Protein AF-A0AAC9IUP9-F1 (afdb_monomer)

pLDDT: mean 83.65, std 12.11, range [39.47, 97.06]

Secondary structure (DSSP, 8-state):
----PPPPP------HHHHHHHHHHHHHTT--HHHHHHHHHHHHHT-----HHHHHHHH-TT-----HHHHHHHHTT-

Solvent-accessible surface area (backbone atoms only — not comparable to full-atom values): 5110 Å² total; per-residue (Å²): 129,89,84,74,76,87,79,83,89,81,88,81,90,68,58,69,69,59,47,54,52,50,44,54,52,13,57,76,67,78,41,53,53,67,59,46,49,52,55,51,50,34,63,74,68,65,62,78,78,74,52,70,69,54,49,48,59,68,64,46,86,80,74,77,90,71,54,76,68,57,49,51,58,52,60,77,71,109

Foldseek 3Di:
DPPDDDDDDDDDDDDPVVLVVLCVVCVVVVHDSVVSVVVVVCVVVVPDDDDPVRVVVVVPPPDDDDDPVVVVVVVVVD

Structure (mmCIF, N/CA/C/O backbone):
data_AF-A0AAC9IUP9-F1
#
_entry.id   AF-A0AAC9IUP9-F1
#
loop_
_atom_site.group_PDB
_atom_site.id
_atom_site.type_symbol
_atom_site.label_atom_id
_atom_site.label_alt_id
_atom_site.label_comp_id
_atom_site.label_asym_id
_atom_site.label_entity_id
_atom_site.label_seq_id
_atom_site.pdbx_PDB_ins_code
_atom_site.Cartn_x
_atom_site.Cartn_y
_atom_site.Cartn_z
_atom_site.occupancy
_atom_site.B_iso_or_equiv
_atom_site.auth_seq_id
_atom_site.auth_comp_id
_atom_site.auth_asym_id
_atom_site.auth_atom_id
_atom_site.pdbx_PDB_model_num
ATOM 1 N N . MET A 1 1 ? 5.178 13.712 19.198 1.00 39.47 1 MET A N 1
ATOM 2 C CA . MET A 1 1 ? 5.712 12.334 19.114 1.00 39.47 1 MET A CA 1
ATOM 3 C C . MET A 1 1 ? 5.952 11.993 17.649 1.00 39.47 1 MET A C 1
ATOM 5 O O . MET A 1 1 ? 5.093 12.301 16.836 1.00 39.47 1 MET A O 1
ATOM 9 N N . SER A 1 2 ? 7.113 11.440 17.287 1.00 40.97 2 SER A N 1
ATOM 10 C CA . SER A 1 2 ? 7.399 11.028 15.901 1.00 40.97 2 SER A CA 1
ATOM 11 C C . SER A 1 2 ? 6.648 9.727 15.598 1.00 40.97 2 SER A C 1
ATOM 13 O O . SER A 1 2 ? 6.992 8.678 16.130 1.00 40.97 2 SER A O 1
ATOM 15 N N . THR A 1 3 ? 5.588 9.796 14.794 1.00 53.06 3 THR A N 1
ATOM 16 C CA . THR A 1 3 ? 4.625 8.704 14.537 1.00 53.06 3 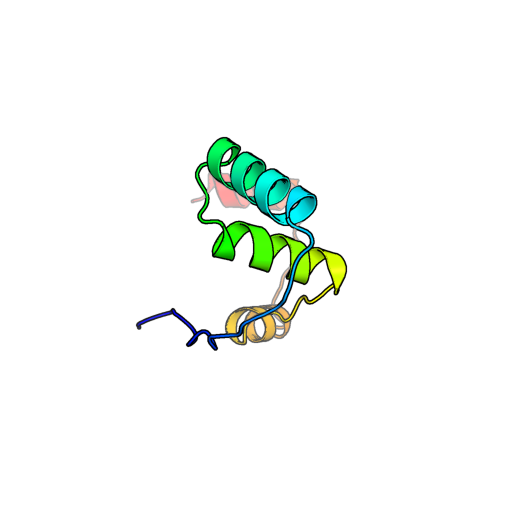THR A CA 1
ATOM 17 C C . THR A 1 3 ? 5.060 7.714 13.447 1.00 53.06 3 THR A C 1
ATOM 19 O O . THR A 1 3 ? 4.289 6.837 13.056 1.00 53.06 3 THR A O 1
ATOM 22 N N . LYS A 1 4 ? 6.289 7.812 12.920 1.00 58.94 4 LYS A N 1
ATOM 23 C CA . LYS A 1 4 ? 6.774 6.888 11.882 1.00 58.94 4 LYS A CA 1
ATOM 24 C C . LYS A 1 4 ? 7.361 5.624 12.509 1.00 58.94 4 LYS A C 1
ATOM 26 O O . LYS A 1 4 ? 8.497 5.637 12.977 1.00 58.94 4 LYS A O 1
ATOM 31 N N . LYS A 1 5 ? 6.614 4.514 12.443 1.00 69.75 5 LYS A N 1
ATOM 32 C CA . LYS A 1 5 ? 7.171 3.171 12.676 1.00 69.75 5 LYS A CA 1
ATOM 33 C C . LYS A 1 5 ? 8.371 2.943 11.730 1.00 69.75 5 LYS A C 1
ATOM 35 O O . LYS A 1 5 ? 8.276 3.294 10.548 1.00 69.75 5 LYS A O 1
ATOM 40 N N . PRO A 1 6 ? 9.493 2.380 12.213 1.00 78.44 6 PRO A N 1
ATOM 41 C CA . PRO A 1 6 ? 10.657 2.112 11.376 1.00 78.44 6 PRO A CA 1
ATOM 42 C C . PRO A 1 6 ? 10.309 1.079 10.297 1.00 78.44 6 PRO A C 1
ATOM 44 O O . PRO A 1 6 ? 9.731 0.034 10.591 1.00 78.44 6 PRO A O 1
ATOM 47 N N . LYS A 1 7 ? 10.661 1.370 9.039 1.00 80.88 7 LYS A N 1
ATOM 48 C CA . LYS A 1 7 ? 10.471 0.442 7.915 1.00 80.88 7 LYS A CA 1
ATOM 49 C C . LYS A 1 7 ? 11.718 -0.410 7.723 1.00 80.88 7 LYS A C 1
ATOM 51 O O . LYS A 1 7 ? 12.832 0.111 7.746 1.00 80.88 7 LYS A O 1
ATOM 56 N N . LYS A 1 8 ? 11.532 -1.708 7.486 1.00 84.94 8 LYS A N 1
ATOM 57 C CA . LYS A 1 8 ? 12.625 -2.619 7.134 1.00 84.94 8 LYS A CA 1
ATOM 58 C C . LYS A 1 8 ? 12.858 -2.577 5.624 1.00 84.94 8 LYS A C 1
ATOM 60 O O . LYS A 1 8 ? 11.924 -2.782 4.854 1.00 84.94 8 LYS A O 1
ATOM 65 N N . ALA A 1 9 ? 14.096 -2.322 5.206 1.00 83.75 9 ALA A N 1
ATOM 66 C CA . ALA A 1 9 ? 14.478 -2.446 3.805 1.00 83.75 9 ALA A CA 1
ATOM 67 C C . ALA A 1 9 ? 14.532 -3.930 3.410 1.00 83.75 9 ALA A C 1
ATOM 69 O O . ALA A 1 9 ? 15.070 -4.759 4.145 1.00 83.75 9 ALA A O 1
ATOM 70 N N . GLY A 1 10 ? 13.975 -4.255 2.248 1.00 82.50 10 GLY A N 1
ATOM 71 C CA . GLY A 1 10 ? 13.998 -5.593 1.673 1.00 82.50 10 GLY A CA 1
ATOM 72 C C . GLY A 1 10 ? 14.141 -5.507 0.160 1.00 82.50 10 GLY A C 1
ATOM 73 O O . GLY A 1 10 ? 13.680 -4.549 -0.455 1.00 82.50 10 GLY A O 1
ATOM 74 N N . SER A 1 11 ? 14.797 -6.503 -0.430 1.00 85.94 11 SER A N 1
ATOM 75 C CA . SER A 1 11 ? 14.870 -6.674 -1.879 1.00 85.94 11 SER A CA 1
ATOM 76 C C . SER A 1 11 ? 14.043 -7.893 -2.260 1.00 85.94 11 SER A C 1
ATOM 78 O O . SER A 1 11 ? 14.165 -8.948 -1.640 1.00 85.94 11 SER A O 1
ATOM 80 N N . PHE A 1 12 ? 13.190 -7.745 -3.264 1.00 84.94 12 PHE A N 1
ATOM 81 C CA . PHE A 1 12 ? 12.425 -8.832 -3.857 1.00 84.94 12 PHE A CA 1
ATOM 82 C C . PHE A 1 12 ? 12.533 -8.703 -5.374 1.00 84.94 12 PHE A C 1
ATOM 84 O O . PHE A 1 12 ? 12.686 -7.607 -5.917 1.00 84.94 12 PHE A O 1
ATOM 91 N N . ARG A 1 13 ? 12.516 -9.843 -6.059 1.00 90.38 13 ARG A N 1
ATOM 92 C CA . ARG A 1 13 ? 12.614 -9.890 -7.517 1.00 90.38 13 ARG A CA 1
ATOM 93 C C . ARG A 1 13 ? 11.208 -9.856 -8.093 1.00 90.38 13 ARG A C 1
ATOM 95 O O . ARG A 1 13 ? 10.374 -10.667 -7.701 1.00 90.38 13 ARG A O 1
ATOM 102 N N . LEU A 1 14 ? 10.969 -8.928 -9.009 1.00 89.94 14 LEU A N 1
ATOM 103 C CA . LEU A 1 14 ? 9.748 -8.871 -9.802 1.00 89.94 14 LEU A CA 1
ATOM 104 C C . LEU A 1 14 ? 10.065 -9.187 -11.254 1.00 89.94 14 LEU A C 1
ATOM 106 O O . LEU A 1 14 ? 11.167 -8.912 -11.732 1.00 89.94 14 LEU A O 1
ATOM 110 N N . ASP A 1 15 ? 9.064 -9.715 -11.947 1.00 96.12 15 ASP A N 1
ATOM 111 C CA . ASP A 1 15 ? 9.051 -9.678 -13.400 1.00 96.12 15 ASP A CA 1
ATOM 112 C C . ASP A 1 15 ? 9.175 -8.212 -13.888 1.00 96.12 15 ASP A C 1
ATOM 114 O O . ASP A 1 15 ? 8.517 -7.331 -13.317 1.00 96.12 15 ASP A O 1
ATOM 118 N N . PRO A 1 16 ? 9.997 -7.918 -14.913 1.00 95.81 16 PRO A N 1
ATOM 119 C CA . PRO A 1 16 ? 10.184 -6.552 -15.403 1.00 95.81 16 PRO A CA 1
ATOM 120 C C . PRO A 1 16 ? 8.890 -5.880 -15.881 1.00 95.81 16 PRO A C 1
ATOM 122 O O . PRO A 1 16 ? 8.700 -4.685 -15.659 1.00 95.81 16 PRO A O 1
ATOM 125 N N . GLY A 1 17 ? 7.979 -6.634 -16.503 1.00 97.06 17 GLY A N 1
ATOM 126 C CA . GLY A 1 17 ? 6.686 -6.113 -16.944 1.00 97.06 17 GLY A CA 1
ATOM 127 C C . GLY A 1 17 ? 5.810 -5.714 -15.760 1.00 97.06 17 GLY A C 1
ATOM 128 O O . GLY A 1 17 ? 5.214 -4.635 -15.758 1.00 97.06 17 GLY A O 1
ATOM 129 N N . LEU A 1 18 ? 5.797 -6.542 -14.712 1.00 94.50 18 LEU A N 1
ATOM 130 C CA . LEU A 1 18 ? 5.091 -6.233 -13.469 1.00 94.50 18 LEU A CA 1
ATOM 131 C C . LEU A 1 18 ? 5.680 -5.005 -12.759 1.00 94.50 18 LEU A C 1
ATOM 133 O O . LEU A 1 18 ? 4.923 -4.171 -12.263 1.00 94.50 18 LEU A O 1
ATOM 137 N N . TYR A 1 19 ? 7.009 -4.866 -12.731 1.00 95.75 19 TYR A N 1
ATOM 138 C CA . TYR A 1 19 ? 7.666 -3.691 -12.155 1.00 95.75 19 TYR A CA 1
ATOM 139 C C . TYR A 1 19 ? 7.207 -2.402 -12.846 1.00 95.75 19 TYR A C 1
ATOM 141 O O . TYR A 1 19 ? 6.698 -1.495 -12.183 1.00 95.75 19 TYR A O 1
ATOM 149 N N . ASN A 1 20 ? 7.307 -2.364 -14.177 1.00 96.25 20 ASN A N 1
ATOM 150 C CA . ASN A 1 20 ? 6.930 -1.200 -14.980 1.00 96.25 20 ASN A CA 1
ATOM 151 C C . ASN A 1 20 ? 5.448 -0.853 -14.802 1.00 96.25 20 ASN A C 1
ATOM 153 O O . ASN A 1 20 ? 5.086 0.310 -14.637 1.00 96.25 20 ASN A O 1
ATOM 157 N N . HIS A 1 21 ? 4.582 -1.868 -14.764 1.00 95.88 21 HIS A N 1
ATOM 158 C CA . HIS A 1 21 ? 3.157 -1.665 -14.536 1.00 95.88 21 HIS A CA 1
ATOM 159 C C . HIS A 1 21 ? 2.867 -1.006 -13.176 1.00 95.88 21 HIS A C 1
ATOM 161 O O . HIS A 1 21 ? 2.092 -0.049 -13.097 1.00 95.88 21 HIS A O 1
ATOM 167 N N . ILE A 1 22 ? 3.504 -1.483 -12.100 1.00 94.88 22 ILE A N 1
ATOM 168 C CA . ILE A 1 22 ? 3.336 -0.908 -10.756 1.00 94.88 22 ILE A CA 1
ATOM 169 C C . ILE A 1 22 ? 3.902 0.517 -10.703 1.00 94.88 22 ILE A C 1
ATOM 171 O O . ILE A 1 22 ? 3.294 1.388 -10.079 1.00 94.88 22 ILE A O 1
ATOM 175 N N . GLU A 1 23 ? 5.025 0.786 -11.368 1.00 95.19 23 GLU A N 1
ATOM 176 C CA . GLU A 1 23 ? 5.613 2.126 -11.443 1.00 95.19 23 GLU A CA 1
ATOM 177 C C . GLU A 1 23 ? 4.686 3.128 -12.148 1.00 95.19 23 GLU A C 1
ATOM 179 O O . GLU A 1 23 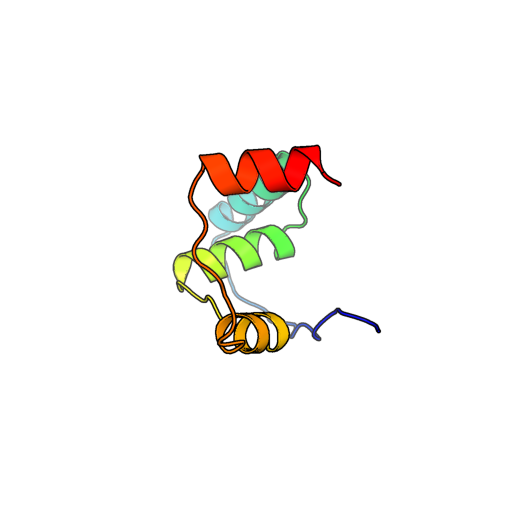? 4.433 4.221 -11.629 1.00 95.19 23 GLU A O 1
ATOM 184 N N . GLU A 1 24 ? 4.092 2.744 -13.280 1.00 96.75 24 GLU A N 1
ATOM 185 C CA . GLU A 1 24 ? 3.105 3.576 -13.970 1.00 96.75 24 GLU A CA 1
ATOM 186 C C . GLU A 1 24 ? 1.878 3.860 -13.102 1.00 96.75 24 GLU A C 1
ATOM 188 O O . GLU A 1 24 ? 1.394 4.997 -13.057 1.00 96.75 24 GLU A O 1
ATOM 193 N N . LEU A 1 25 ? 1.374 2.846 -12.393 1.00 96.31 25 LEU A N 1
ATOM 194 C CA . LEU A 1 25 ? 0.267 3.013 -11.456 1.00 96.31 25 LEU A CA 1
ATOM 195 C C . LEU A 1 25 ? 0.640 3.947 -10.303 1.00 96.31 25 LEU A C 1
ATOM 197 O O .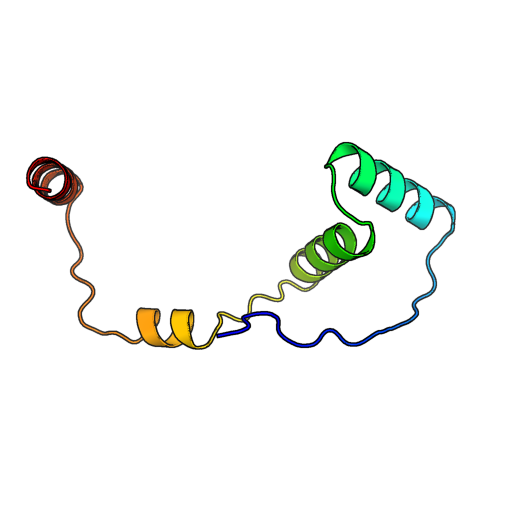 LEU A 1 25 ? -0.169 4.796 -9.923 1.00 96.31 25 LEU A O 1
ATOM 201 N N . ALA A 1 26 ? 1.850 3.829 -9.757 1.00 95.44 26 ALA A N 1
ATOM 202 C CA . ALA A 1 26 ? 2.325 4.691 -8.681 1.00 95.44 26 ALA A CA 1
ATOM 203 C C . ALA A 1 26 ? 2.357 6.154 -9.139 1.00 95.44 26 ALA A C 1
ATOM 205 O O . ALA A 1 26 ? 1.784 7.022 -8.474 1.00 95.44 26 ALA A O 1
ATOM 206 N N . ARG A 1 27 ? 2.902 6.404 -10.337 1.00 94.88 27 ARG A N 1
ATOM 207 C CA . ARG A 1 27 ? 2.940 7.731 -10.961 1.00 94.88 27 ARG A CA 1
ATOM 208 C C . ARG A 1 27 ? 1.542 8.304 -11.190 1.00 94.88 27 ARG A C 1
ATOM 210 O O . ARG A 1 27 ? 1.300 9.448 -10.823 1.00 94.88 27 ARG A O 1
ATOM 217 N N . LYS A 1 28 ? 0.606 7.516 -11.739 1.00 95.50 28 LYS A N 1
ATOM 218 C CA . LYS A 1 28 ? -0.791 7.950 -11.961 1.00 95.50 28 LYS A CA 1
ATOM 219 C C . LYS A 1 28 ? -1.493 8.365 -10.665 1.00 95.50 28 LYS A C 1
ATOM 221 O O . LYS A 1 28 ? -2.341 9.248 -10.690 1.00 95.50 28 LYS A O 1
ATOM 226 N N . ASN A 1 29 ? -1.132 7.747 -9.541 1.00 92.06 29 ASN A N 1
ATOM 227 C CA . ASN A 1 29 ? -1.716 8.031 -8.232 1.00 92.06 29 ASN A CA 1
ATOM 228 C C . ASN A 1 29 ? -0.932 9.075 -7.414 1.00 92.06 29 ASN A C 1
ATOM 230 O O . ASN A 1 29 ? -1.287 9.298 -6.257 1.00 92.06 29 ASN A O 1
ATOM 234 N N . ASN A 1 30 ? 0.124 9.689 -7.967 1.00 94.06 30 ASN A N 1
ATOM 235 C CA . ASN A 1 30 ? 1.049 10.571 -7.240 1.00 94.06 30 ASN A CA 1
ATOM 236 C C . ASN A 1 30 ? 1.617 9.921 -5.959 1.00 94.06 30 ASN A C 1
ATOM 238 O O . ASN A 1 30 ? 1.745 10.562 -4.916 1.00 94.06 30 ASN A O 1
ATOM 242 N N . ARG A 1 31 ? 1.935 8.621 -6.024 1.00 92.81 31 ARG A N 1
ATOM 243 C CA . ARG A 1 31 ? 2.517 7.839 -4.921 1.00 92.81 31 ARG A CA 1
ATOM 244 C C . ARG A 1 31 ? 3.918 7.372 -5.289 1.00 92.81 31 ARG A C 1
ATOM 246 O O . ARG A 1 31 ? 4.219 7.145 -6.456 1.00 92.81 31 ARG A O 1
ATOM 253 N N . SER A 1 32 ? 4.772 7.162 -4.287 1.00 93.56 32 SER A N 1
ATOM 254 C CA . SER A 1 32 ? 6.028 6.442 -4.515 1.00 93.56 32 SER A CA 1
ATOM 255 C C . SER A 1 32 ? 5.750 4.961 -4.779 1.00 93.56 32 SER A C 1
ATOM 257 O O . SER A 1 32 ? 4.795 4.399 -4.233 1.00 93.56 32 SER A O 1
ATOM 259 N N . PHE A 1 33 ? 6.612 4.316 -5.568 1.00 93.44 33 PHE A N 1
ATOM 260 C CA . PHE A 1 33 ? 6.528 2.880 -5.851 1.00 93.44 33 PHE A CA 1
ATOM 261 C C . PHE A 1 33 ? 6.372 2.057 -4.565 1.00 93.44 33 PHE A C 1
ATOM 263 O O . PHE A 1 33 ? 5.432 1.279 -4.429 1.00 93.44 33 PHE A O 1
ATOM 270 N N . ASN A 1 34 ? 7.232 2.314 -3.574 1.00 91.75 34 ASN A N 1
ATOM 271 C CA . ASN A 1 34 ? 7.207 1.613 -2.290 1.00 91.75 34 ASN A CA 1
ATOM 272 C C . ASN A 1 34 ? 5.888 1.811 -1.533 1.00 91.75 34 ASN A C 1
ATOM 274 O O . ASN A 1 34 ? 5.400 0.872 -0.915 1.00 91.75 34 ASN A O 1
ATOM 278 N N . ASN A 1 35 ? 5.297 3.010 -1.579 1.00 91.75 35 ASN A N 1
ATOM 279 C CA . ASN A 1 35 ? 4.027 3.272 -0.904 1.00 91.75 35 ASN A CA 1
ATOM 280 C C . ASN A 1 35 ? 2.854 2.544 -1.573 1.00 91.75 35 ASN A C 1
ATOM 282 O O . ASN A 1 35 ? 1.995 1.989 -0.881 1.00 91.75 35 ASN A O 1
ATOM 286 N N . LEU A 1 36 ? 2.818 2.531 -2.908 1.00 94.50 36 LEU A N 1
ATOM 287 C CA . LEU A 1 36 ? 1.804 1.774 -3.633 1.00 94.50 36 LEU A CA 1
ATOM 288 C C . LEU A 1 36 ? 1.965 0.276 -3.368 1.00 94.50 36 LEU A C 1
ATOM 290 O O . LEU A 1 36 ? 0.991 -0.388 -3.024 1.00 94.50 36 LEU A O 1
ATOM 294 N N . LEU A 1 37 ? 3.190 -0.236 -3.470 1.00 93.00 37 LEU A N 1
ATOM 295 C CA . LEU A 1 37 ? 3.490 -1.641 -3.234 1.00 93.00 37 LEU A CA 1
ATOM 296 C C . LEU A 1 37 ? 3.089 -2.085 -1.824 1.00 93.00 37 LEU A C 1
ATOM 298 O O . LEU A 1 37 ? 2.442 -3.112 -1.676 1.00 93.00 37 LEU A O 1
ATOM 302 N N . GLU A 1 38 ? 3.425 -1.307 -0.798 1.00 90.88 38 GLU A N 1
ATOM 303 C CA . GLU A 1 38 ? 3.029 -1.589 0.586 1.00 90.88 38 GLU A CA 1
ATOM 304 C C . GLU A 1 38 ? 1.503 -1.681 0.717 1.00 90.88 38 GLU A C 1
ATOM 306 O O . GLU A 1 38 ? 0.992 -2.628 1.306 1.00 90.88 38 GLU A O 1
ATOM 311 N N . THR A 1 39 ? 0.766 -0.765 0.080 1.00 90.88 39 THR A N 1
ATOM 312 C CA . THR A 1 39 ? -0.706 -0.797 0.056 1.00 90.88 39 THR A CA 1
ATOM 313 C C . THR A 1 39 ? -1.239 -2.054 -0.641 1.00 90.88 39 THR A C 1
ATOM 315 O O . THR A 1 39 ? -2.218 -2.644 -0.187 1.00 90.88 39 THR A O 1
ATOM 318 N N . LEU A 1 40 ? -0.620 -2.464 -1.751 1.00 92.50 40 LEU A N 1
ATOM 319 C CA . LEU A 1 40 ? -1.005 -3.671 -2.485 1.00 92.50 40 LEU A CA 1
ATOM 320 C C . LEU A 1 40 ? -0.724 -4.936 -1.673 1.00 92.50 40 LEU A C 1
ATOM 322 O O . LEU A 1 40 ? -1.581 -5.811 -1.616 1.00 92.50 40 LEU A O 1
ATOM 326 N N . LEU A 1 41 ? 0.435 -5.013 -1.017 1.00 91.00 41 LEU A N 1
ATOM 327 C CA . LEU A 1 41 ? 0.804 -6.142 -0.166 1.00 91.00 41 LEU A CA 1
ATOM 328 C C . LEU A 1 41 ? -0.152 -6.270 1.017 1.00 91.00 41 LEU A C 1
ATOM 330 O O . LEU A 1 41 ? -0.665 -7.357 1.235 1.00 91.00 41 LEU A O 1
ATOM 334 N N . ILE A 1 42 ? -0.460 -5.165 1.704 1.00 91.06 42 ILE A N 1
ATOM 335 C CA . ILE A 1 42 ? -1.455 -5.115 2.788 1.00 91.06 42 ILE A CA 1
ATOM 336 C C . ILE A 1 42 ? -2.795 -5.697 2.329 1.00 91.06 42 ILE A C 1
ATOM 338 O O . ILE A 1 42 ? -3.358 -6.561 2.997 1.00 91.06 42 ILE A O 1
ATOM 342 N N . LYS A 1 43 ? -3.286 -5.258 1.163 1.00 89.06 43 LYS A N 1
ATOM 343 C CA . LYS A 1 43 ? -4.548 -5.749 0.595 1.00 89.06 43 LYS A CA 1
ATOM 344 C C . LYS A 1 43 ? -4.482 -7.230 0.226 1.00 89.06 43 LYS A C 1
ATOM 346 O O . LYS A 1 43 ? -5.423 -7.962 0.504 1.00 89.06 43 LYS A O 1
ATOM 351 N N . ALA A 1 44 ? -3.392 -7.668 -0.400 1.00 90.81 44 ALA A N 1
ATOM 352 C CA . ALA A 1 44 ? -3.231 -9.042 -0.867 1.00 90.81 44 ALA A CA 1
ATOM 353 C C . ALA A 1 44 ? -3.074 -10.046 0.284 1.00 90.81 44 ALA A C 1
ATOM 355 O O . ALA A 1 44 ? -3.558 -11.169 0.185 1.00 90.81 44 ALA A O 1
ATOM 356 N N . THR A 1 45 ? -2.411 -9.652 1.373 1.00 88.19 45 THR A N 1
ATOM 357 C CA . THR A 1 45 ? -2.224 -10.498 2.560 1.00 88.19 45 THR A CA 1
ATOM 358 C C . THR A 1 45 ? -3.336 -10.334 3.593 1.00 88.19 45 THR A C 1
ATOM 360 O O . THR A 1 45 ? -3.311 -11.019 4.612 1.00 88.19 45 THR A O 1
ATOM 363 N N . ASN A 1 46 ? -4.299 -9.437 3.346 1.00 81.44 46 ASN A N 1
ATOM 364 C CA . ASN A 1 46 ? -5.325 -9.032 4.306 1.00 81.44 46 ASN A CA 1
ATOM 365 C C . ASN A 1 46 ? -4.724 -8.595 5.661 1.00 81.44 46 ASN A C 1
ATOM 367 O O . ASN A 1 46 ? -5.27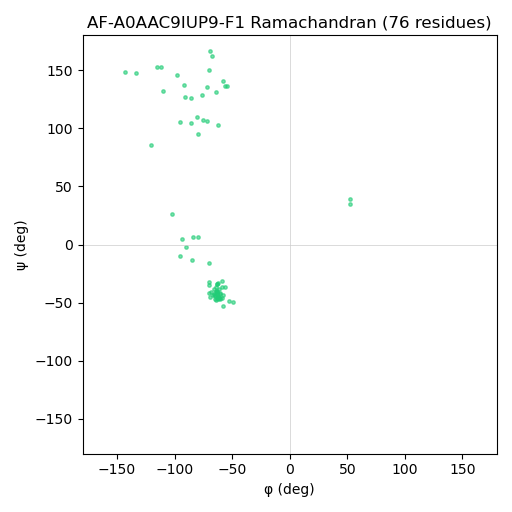9 -8.861 6.728 1.00 81.44 46 ASN A O 1
ATOM 371 N N . TYR A 1 47 ? -3.549 -7.957 5.627 1.00 81.94 47 TYR A N 1
ATOM 372 C CA . TYR A 1 47 ? -2.826 -7.544 6.826 1.00 81.94 47 TYR A CA 1
ATOM 373 C C . TYR A 1 47 ? -3.428 -6.255 7.395 1.00 81.94 47 TYR A C 1
ATOM 375 O O . TYR A 1 47 ? -3.082 -5.150 6.984 1.00 81.94 47 TYR A O 1
ATOM 383 N N . HIS A 1 48 ? -4.325 -6.399 8.366 1.00 73.12 48 HIS A N 1
ATOM 384 C CA . HIS A 1 48 ? -4.947 -5.293 9.089 1.00 73.12 48 HIS A CA 1
ATOM 385 C C . HIS A 1 48 ? -4.640 -5.413 10.581 1.00 73.12 48 HIS A C 1
ATOM 387 O O . HIS A 1 48 ? -5.423 -5.973 11.340 1.00 73.12 48 HIS A O 1
ATOM 393 N N . GLU A 1 49 ? -3.489 -4.896 11.007 1.00 75.06 49 GLU A N 1
ATOM 394 C CA . GLU A 1 49 ? -3.173 -4.771 12.431 1.00 75.06 49 GLU A CA 1
ATOM 395 C C . GLU A 1 49 ? -3.538 -3.352 12.901 1.00 75.06 49 GLU A C 1
ATOM 397 O O . GLU A 1 49 ? -2.846 -2.391 12.531 1.00 75.06 49 GLU A O 1
ATOM 402 N N . PRO A 1 50 ? -4.641 -3.171 13.657 1.00 70.75 50 PRO A N 1
ATOM 403 C CA . PRO A 1 50 ? -4.958 -1.877 14.248 1.00 70.75 50 PRO A CA 1
ATOM 404 C C . PRO A 1 50 ? -3.805 -1.426 15.154 1.00 70.75 50 PRO A C 1
ATOM 406 O O . PRO A 1 50 ? -3.177 -2.229 15.842 1.00 70.75 50 PRO A O 1
ATOM 409 N N . ASN A 1 51 ? -3.476 -0.131 15.134 1.00 72.75 51 ASN A N 1
ATOM 410 C CA . ASN A 1 51 ? -2.459 0.392 16.047 1.00 72.75 51 ASN A CA 1
ATOM 411 C C . ASN A 1 51 ? -2.965 0.324 17.502 1.00 72.75 51 ASN A C 1
ATOM 413 O O . ASN A 1 51 ? -4.165 0.190 17.736 1.00 72.75 51 ASN A O 1
ATOM 417 N N . GLN A 1 52 ? -2.053 0.414 18.475 1.00 72.69 52 GLN A N 1
ATOM 418 C CA . GLN A 1 52 ? -2.417 0.294 19.890 1.00 72.69 52 GLN A CA 1
ATOM 419 C C . GLN A 1 52 ? -3.488 1.314 20.297 1.00 72.69 52 GLN A C 1
ATOM 421 O O . GLN A 1 52 ? -4.389 0.960 21.043 1.00 72.69 52 GLN A O 1
ATOM 426 N N . ASP A 1 53 ? -3.447 2.533 19.753 1.00 74.56 53 ASP A N 1
ATOM 427 C CA . ASP A 1 53 ? -4.460 3.562 20.014 1.00 74.56 53 ASP A CA 1
ATOM 428 C C . ASP A 1 53 ? -5.848 3.140 19.507 1.00 74.56 53 ASP A C 1
ATOM 430 O O . ASP A 1 53 ? -6.842 3.326 20.197 1.00 74.56 53 ASP A O 1
ATOM 434 N N . SER A 1 54 ? -5.917 2.502 18.335 1.00 75.12 54 SER A N 1
ATOM 435 C CA . SER A 1 54 ? -7.159 1.974 17.756 1.00 75.12 54 SER A CA 1
ATOM 436 C C . SER A 1 54 ? -7.683 0.794 18.567 1.00 75.12 54 SER A C 1
ATOM 438 O O . SER A 1 54 ? -8.879 0.708 18.809 1.00 75.12 54 SER A O 1
ATOM 440 N N . ILE A 1 55 ? -6.794 -0.097 19.019 1.00 81.88 55 ILE A N 1
ATOM 441 C CA . ILE A 1 55 ? -7.154 -1.203 19.916 1.00 81.88 55 ILE A CA 1
ATOM 442 C C . ILE A 1 55 ? -7.689 -0.648 21.240 1.00 81.88 55 ILE A C 1
ATOM 444 O O . ILE A 1 55 ? -8.713 -1.110 21.729 1.00 81.88 55 ILE A O 1
ATOM 448 N N . ASN A 1 56 ? -7.021 0.355 21.810 1.00 82.31 56 ASN A N 1
ATOM 449 C CA . ASN A 1 56 ? -7.439 0.991 23.054 1.00 82.31 56 ASN A CA 1
ATOM 450 C C . ASN A 1 56 ? -8.808 1.661 22.891 1.00 82.31 56 ASN A C 1
ATOM 452 O O . ASN A 1 56 ? -9.684 1.388 23.698 1.00 82.31 56 ASN A O 1
ATOM 456 N N . ALA A 1 57 ? -9.032 2.426 21.819 1.00 80.00 57 ALA A N 1
ATOM 457 C CA . ALA A 1 57 ? -10.325 3.043 21.518 1.00 80.00 57 ALA A CA 1
ATOM 458 C C . ALA A 1 57 ?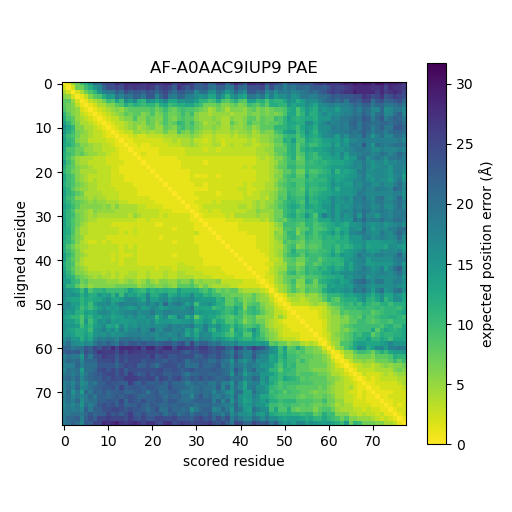 -11.444 2.014 21.259 1.00 80.00 57 ALA A C 1
ATOM 460 O O . ALA A 1 57 ? -12.590 2.247 21.618 1.00 80.00 57 ALA A O 1
ATOM 461 N N . MET A 1 58 ? -11.133 0.855 20.665 1.00 76.19 58 MET A N 1
ATOM 462 C CA . MET A 1 58 ? -12.098 -0.250 20.528 1.00 76.19 58 MET A CA 1
ATOM 463 C C . MET A 1 58 ? -12.421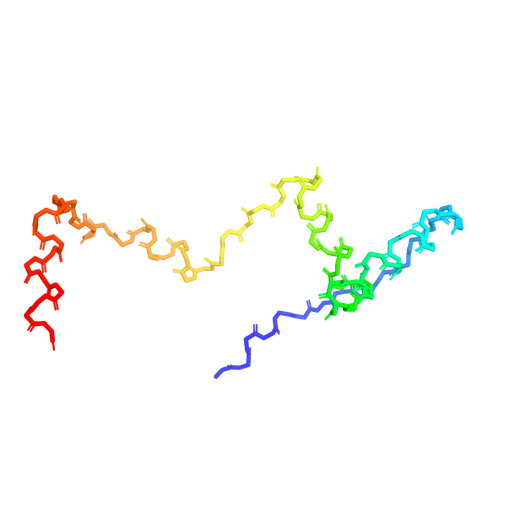 -0.915 21.873 1.00 76.19 58 MET A C 1
ATOM 465 O O . MET A 1 58 ? -13.529 -1.409 22.061 1.00 76.19 58 MET A O 1
ATOM 469 N N . ASN A 1 59 ? -11.453 -0.952 22.793 1.00 79.06 59 ASN A N 1
ATOM 470 C CA . ASN A 1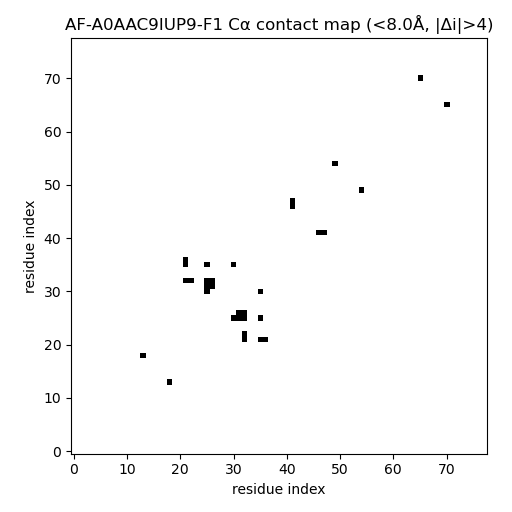 59 ? -11.614 -1.499 24.141 1.00 79.06 59 ASN A CA 1
ATOM 471 C C . ASN A 1 59 ? -12.199 -0.485 25.136 1.00 79.06 59 ASN A C 1
ATOM 473 O O . ASN A 1 59 ? -12.606 -0.877 26.234 1.00 79.06 59 ASN A O 1
ATOM 477 N N . GLU A 1 60 ? -12.234 0.803 24.786 1.00 78.44 60 GLU A N 1
ATOM 478 C CA . GLU A 1 60 ? -12.973 1.815 25.529 1.00 78.44 60 GLU A CA 1
ATOM 479 C C . GLU A 1 60 ? -14.459 1.443 25.479 1.00 78.44 60 GLU A C 1
ATOM 481 O O . GLU A 1 60 ? -15.158 1.577 24.482 1.00 78.44 60 GLU A O 1
ATOM 486 N N . THR A 1 61 ? -14.937 0.899 26.593 1.00 61.53 61 THR A N 1
ATOM 487 C CA . THR A 1 61 ? -16.242 0.241 26.741 1.00 61.53 61 THR A CA 1
ATOM 488 C C . THR A 1 61 ? -17.406 1.223 26.913 1.00 61.53 61 THR A C 1
ATOM 490 O O . THR A 1 61 ? -18.537 0.795 27.116 1.00 61.53 61 THR A O 1
ATOM 493 N N . ASN A 1 62 ? -17.147 2.528 26.777 1.00 63.22 62 ASN A N 1
ATOM 494 C CA . ASN A 1 62 ? -18.134 3.607 26.900 1.00 63.22 62 ASN A CA 1
ATOM 495 C C . ASN A 1 62 ? -18.594 4.154 25.537 1.00 63.22 62 ASN A C 1
ATOM 497 O O . ASN A 1 62 ? -18.976 5.317 25.429 1.00 63.22 62 ASN A O 1
ATOM 501 N N . LEU A 1 63 ? -18.538 3.342 24.480 1.00 70.12 63 LEU A N 1
ATOM 502 C CA . LEU A 1 63 ? -19.128 3.713 23.198 1.00 70.12 63 LEU A CA 1
ATOM 503 C C . LEU A 1 63 ? -20.658 3.653 23.317 1.00 70.12 63 LEU A C 1
ATOM 505 O O . LEU A 1 63 ? -21.248 2.574 23.371 1.00 70.12 63 LEU A O 1
ATOM 509 N N . GLU A 1 64 ? -21.303 4.816 23.362 1.00 72.06 64 GLU A N 1
ATOM 510 C CA . GLU A 1 64 ? -22.758 4.921 23.278 1.00 72.06 64 GLU A CA 1
ATOM 511 C C . GLU A 1 64 ? -23.203 4.729 21.825 1.00 72.06 64 GLU A C 1
ATOM 513 O O . GLU A 1 64 ? -22.693 5.363 20.898 1.00 72.06 64 GLU A O 1
ATOM 518 N N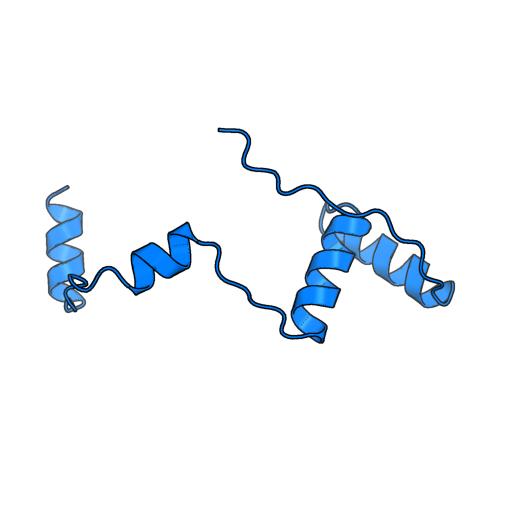 . THR A 1 65 ? -24.157 3.823 21.608 1.00 77.38 65 THR A N 1
ATOM 519 C CA . THR A 1 65 ? -24.805 3.703 20.300 1.00 77.38 65 THR A CA 1
ATOM 520 C C . THR A 1 65 ? -25.871 4.781 20.212 1.00 77.38 65 THR A C 1
ATOM 522 O O . THR A 1 65 ? -26.884 4.689 20.898 1.00 77.38 65 THR A O 1
ATOM 525 N N . ILE A 1 66 ? -25.637 5.786 19.376 1.00 85.19 66 ILE A N 1
ATOM 526 C CA . ILE A 1 66 ? -26.601 6.854 19.106 1.00 85.19 66 ILE A CA 1
ATOM 527 C C . ILE A 1 66 ? -27.364 6.574 17.810 1.00 85.19 66 ILE A C 1
ATOM 529 O O . ILE A 1 66 ? -26.828 6.007 16.851 1.00 85.19 66 ILE A O 1
ATOM 533 N N . SER A 1 67 ? -28.627 6.978 17.778 1.00 86.06 67 SER A N 1
ATOM 534 C CA . SER A 1 67 ? -29.439 7.042 16.566 1.00 86.06 67 SER A CA 1
ATOM 535 C C . SER A 1 67 ? -28.948 8.147 15.627 1.00 86.06 67 SER A C 1
ATOM 537 O O . SER A 1 67 ? -28.153 9.020 15.988 1.00 86.06 67 SER A O 1
ATOM 539 N N . LYS A 1 68 ? -29.424 8.116 14.380 1.00 84.94 68 LYS A N 1
ATOM 540 C CA . LYS A 1 68 ? -29.061 9.128 13.384 1.00 84.94 68 LYS A CA 1
ATOM 541 C C . LYS A 1 68 ? -29.572 10.510 13.797 1.00 84.94 68 LYS A C 1
ATOM 543 O O . LYS A 1 68 ? -28.898 11.509 13.568 1.00 84.94 68 LYS A O 1
ATOM 548 N N . GLU A 1 69 ? -30.748 10.549 14.408 1.00 88.12 69 GLU A N 1
ATOM 549 C CA . GLU A 1 69 ? -31.394 11.747 14.929 1.00 88.12 69 GLU A CA 1
ATOM 550 C C . GLU A 1 69 ? -30.573 12.352 16.080 1.00 88.12 69 GLU A C 1
ATOM 552 O O . GLU A 1 69 ? -30.242 13.533 16.036 1.00 88.12 69 GLU A O 1
ATOM 557 N N . GLU A 1 70 ? -30.132 11.529 17.037 1.00 85.31 70 GLU A N 1
ATOM 558 C CA . GLU A 1 70 ? -29.266 11.963 18.148 1.00 85.31 70 GLU A CA 1
ATOM 559 C C . GLU A 1 70 ? -27.897 12.471 17.671 1.00 85.31 70 GLU A C 1
ATOM 561 O O . GLU A 1 70 ? -27.345 13.409 18.247 1.00 85.31 70 GLU A O 1
ATOM 566 N N . PHE A 1 71 ? -27.351 11.895 16.594 1.00 87.38 71 PHE A N 1
ATOM 567 C CA . PHE A 1 71 ? -26.121 12.396 15.981 1.00 87.38 71 PHE A CA 1
ATOM 568 C C . PHE A 1 71 ? -26.302 13.796 15.382 1.00 87.38 71 PHE A C 1
ATOM 570 O O . PHE A 1 71 ? -25.445 14.655 15.580 1.00 87.38 71 PHE A O 1
ATOM 577 N N . HIS A 1 72 ? -27.404 14.042 14.667 1.00 87.12 72 HIS A N 1
ATOM 578 C CA . HIS A 1 72 ? -27.688 15.363 14.103 1.00 87.12 72 HIS A CA 1
ATOM 579 C C . HIS A 1 72 ? -27.848 16.422 15.205 1.00 87.12 72 HIS A C 1
ATOM 581 O O . HIS A 1 72 ? -27.197 17.463 15.137 1.00 87.12 72 HIS A O 1
ATOM 587 N N . ASP A 1 73 ? -28.583 16.103 16.273 1.00 88.62 73 ASP A N 1
ATOM 588 C CA . ASP A 1 73 ? -28.751 16.989 17.431 1.00 88.62 73 ASP A CA 1
ATOM 589 C C . ASP A 1 73 ? -27.432 17.285 18.168 1.00 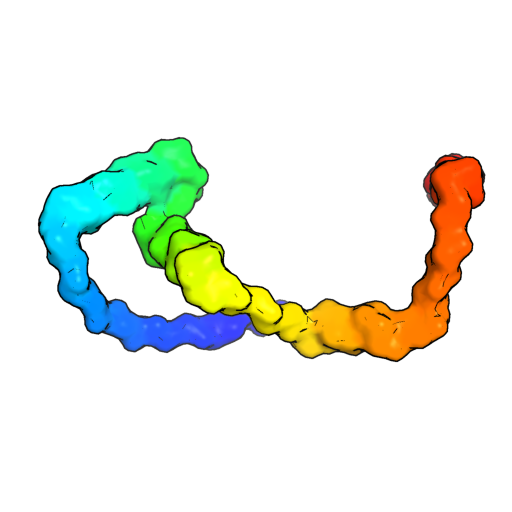88.62 73 ASP A C 1
ATOM 591 O O . ASP A 1 73 ? -27.261 18.367 18.736 1.00 88.62 73 ASP A O 1
ATOM 595 N N . PHE A 1 74 ? -26.501 16.327 18.205 1.00 86.06 74 PHE A N 1
ATOM 596 C CA . PHE A 1 74 ? -25.171 16.523 18.785 1.00 86.06 74 PHE A CA 1
ATOM 597 C C . PHE A 1 74 ? -24.315 17.477 17.946 1.00 86.06 74 PHE A C 1
ATOM 599 O O . PHE A 1 74 ? -23.681 18.377 18.497 1.00 86.06 74 PHE A O 1
ATOM 606 N N . ILE A 1 75 ? -24.310 17.299 16.622 1.00 86.62 75 ILE A N 1
ATOM 607 C CA . ILE A 1 75 ? -23.550 18.151 15.699 1.00 86.62 75 ILE A CA 1
ATOM 608 C C . ILE A 1 75 ? -24.067 19.589 15.723 1.00 86.62 75 ILE A C 1
ATOM 610 O O . ILE A 1 75 ? -23.258 20.510 15.746 1.00 86.62 75 ILE A O 1
ATOM 614 N N . ASP A 1 76 ? -25.383 19.785 15.787 1.00 86.88 76 ASP A N 1
ATOM 615 C CA . ASP A 1 76 ? -25.991 21.121 15.813 1.00 86.88 76 ASP A CA 1
ATOM 616 C C . ASP A 1 76 ? -25.737 21.886 17.130 1.00 86.88 76 ASP A C 1
ATOM 618 O O . ASP A 1 76 ? -25.935 23.100 17.193 1.00 86.88 76 ASP A O 1
ATOM 622 N N . LYS A 1 77 ? -25.304 21.194 18.195 1.00 81.50 77 LYS A N 1
ATOM 623 C CA . LYS A 1 77 ? -24.967 21.782 19.506 1.00 81.50 77 LYS A CA 1
ATOM 624 C C . LYS A 1 77 ? -23.479 22.101 19.693 1.00 81.50 77 LYS A C 1
ATOM 626 O O . LYS A 1 77 ? -23.148 22.725 20.705 1.00 81.50 77 LYS A O 1
ATOM 631 N N . MET A 1 78 ? -22.602 21.656 18.789 1.00 66.12 78 MET A N 1
ATOM 632 C CA . MET A 1 78 ? -21.168 21.996 18.788 1.00 66.12 78 MET A CA 1
ATOM 633 C C . MET A 1 78 ? -20.896 23.318 18.073 1.00 66.12 78 MET A C 1
ATOM 635 O O . MET A 1 78 ? -19.978 24.030 18.540 1.00 66.12 78 MET A O 1
#

Nearest PDB structures (foldseek):
  5x3t-assembly1_G  TM=6.960E-01  e=1.035E+00  Mycobacterium tuberculosis H37Rv
  2bsq-assembly1_F  TM=5.938E-01  e=8.963E-01  Neisseria gonorrhoeae

Radius of gyration: 20.01 Å; Cα contacts (8 Å, |Δi|>4): 16; chains: 1; bounding box: 46×32×44 Å

Mean predicted aligned error: 10.83 Å

Sequence (78 aa):
MSTKKPKKAGSFRLDPGLYNHIEELARKNNRSFNNLLETLLIKATNYHEPNQDSINAMNETNLETISKEEFHDFIDKM